Protein AF-A0A9E3ED09-F1 (afdb_monomer_lite)

Foldseek 3Di:
DPPDPPPDPDDQCCQVPDDDDDPVVVLVPAFQFKKKFWQADDPQSVVCCVVVVHSTSFMWTWHAPVVVRFIWTFGQDPVPGTDIDTPCQQQQADPVSDGGGHGDMDIGDDPPDPRDCVPVVSVVVVCVRPPD

Radius of gyration: 15.55 Å; chains: 1; bounding box: 45×34×34 Å

Structure (mmCIF, N/CA/C/O backbone):
data_AF-A0A9E3ED09-F1
#
_e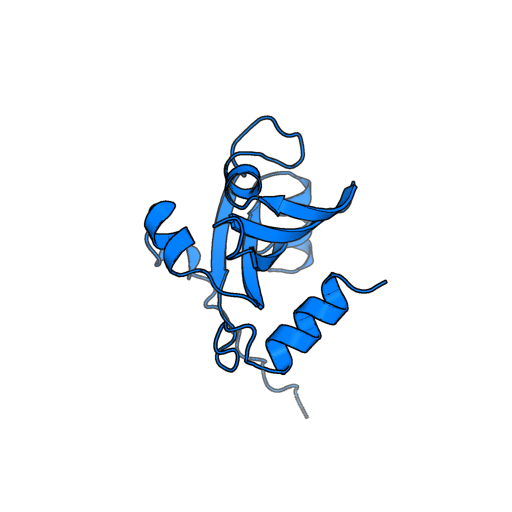ntry.id   AF-A0A9E3ED09-F1
#
loop_
_atom_site.group_PDB
_atom_site.id
_atom_site.type_symbol
_atom_site.label_atom_id
_atom_site.label_alt_id
_atom_site.label_comp_id
_atom_site.label_asym_id
_atom_site.label_entity_id
_atom_site.label_seq_id
_atom_site.pdbx_PDB_ins_code
_atom_site.Cartn_x
_atom_site.Cartn_y
_atom_site.Cartn_z
_atom_site.occupancy
_atom_site.B_iso_or_equiv
_atom_site.auth_seq_id
_atom_site.auth_comp_id
_atom_site.auth_asym_id
_atom_site.auth_atom_id
_atom_site.pdbx_PDB_model_num
ATOM 1 N N . MET A 1 1 ? 30.040 -18.701 10.553 1.00 37.69 1 MET A N 1
ATOM 2 C CA . MET A 1 1 ? 28.607 -19.038 10.443 1.00 37.69 1 MET A CA 1
ATOM 3 C C . MET A 1 1 ? 28.090 -18.237 9.260 1.00 37.69 1 MET A C 1
ATOM 5 O O . MET A 1 1 ? 28.135 -17.017 9.334 1.00 37.69 1 MET A O 1
ATOM 9 N N . ALA A 1 2 ? 27.802 -18.878 8.124 1.00 34.75 2 ALA A N 1
ATOM 10 C CA . ALA A 1 2 ? 27.207 -18.165 6.992 1.00 34.75 2 ALA A CA 1
ATOM 11 C C . ALA A 1 2 ? 25.803 -17.698 7.412 1.00 34.75 2 ALA A C 1
ATOM 13 O O . ALA A 1 2 ? 25.152 -18.445 8.147 1.00 34.75 2 ALA A O 1
ATOM 14 N N . PRO A 1 3 ? 25.351 -16.495 7.020 1.00 48.22 3 PRO A N 1
ATOM 15 C CA . PRO A 1 3 ? 23.974 -16.102 7.277 1.00 48.22 3 PRO A CA 1
ATOM 16 C C . PRO A 1 3 ? 23.064 -17.152 6.637 1.00 48.22 3 PRO A C 1
ATOM 18 O O . PRO A 1 3 ? 23.243 -17.488 5.464 1.00 48.22 3 PRO A O 1
ATOM 21 N N . GLU A 1 4 ? 22.133 -17.706 7.419 1.00 49.34 4 GLU A N 1
ATOM 22 C CA . GLU A 1 4 ? 21.009 -18.454 6.861 1.00 49.34 4 GLU A CA 1
ATOM 23 C C . GLU A 1 4 ? 20.428 -17.603 5.735 1.00 49.34 4 GLU A C 1
ATOM 25 O O . GLU A 1 4 ? 20.165 -16.412 5.926 1.00 49.34 4 GLU A O 1
ATOM 30 N N . SER A 1 5 ? 20.306 -18.175 4.535 1.00 47.78 5 SER A N 1
ATOM 31 C CA . SER A 1 5 ? 19.657 -17.475 3.438 1.00 47.78 5 SER A CA 1
ATOM 32 C C . SER A 1 5 ? 18.251 -17.138 3.915 1.00 47.78 5 SER A C 1
ATOM 34 O O . SER A 1 5 ? 17.431 -18.046 4.069 1.00 47.78 5 SER A O 1
ATOM 36 N N . ILE A 1 6 ? 17.985 -15.863 4.197 1.00 55.44 6 ILE A N 1
ATOM 37 C CA . ILE A 1 6 ? 16.633 -15.392 4.476 1.00 55.44 6 ILE A CA 1
ATOM 38 C C . ILE A 1 6 ? 15.828 -15.782 3.243 1.00 55.44 6 ILE A C 1
ATOM 40 O O . ILE A 1 6 ? 16.032 -15.228 2.161 1.00 55.44 6 ILE A O 1
ATOM 44 N N . ALA A 1 7 ? 14.992 -16.810 3.378 1.00 59.06 7 ALA A N 1
ATOM 45 C CA . ALA A 1 7 ? 14.117 -17.226 2.303 1.00 59.06 7 ALA A CA 1
ATOM 46 C C . ALA A 1 7 ? 13.299 -15.996 1.903 1.00 59.06 7 ALA A C 1
ATOM 48 O O . ALA A 1 7 ? 12.691 -15.347 2.755 1.00 59.06 7 ALA A O 1
ATOM 49 N N . MET A 1 8 ? 13.332 -15.639 0.619 1.00 64.88 8 MET A N 1
ATOM 50 C CA . MET A 1 8 ? 12.533 -14.531 0.111 1.00 64.88 8 MET A CA 1
ATOM 51 C C . MET A 1 8 ? 11.068 -14.791 0.466 1.00 64.88 8 MET A C 1
ATOM 53 O O . MET A 1 8 ? 10.473 -15.748 -0.026 1.00 64.88 8 MET A O 1
ATOM 57 N N . GLY A 1 9 ? 10.488 -13.944 1.325 1.00 77.38 9 GLY A N 1
ATOM 58 C CA . GLY A 1 9 ? 9.108 -14.109 1.797 1.00 77.38 9 GLY A CA 1
ATOM 59 C C . GLY A 1 9 ? 8.061 -14.003 0.682 1.00 77.38 9 GLY A C 1
ATOM 60 O O . GLY A 1 9 ? 6.917 -14.408 0.870 1.00 77.38 9 GLY A O 1
ATOM 61 N N . ILE A 1 10 ? 8.456 -13.483 -0.485 1.00 84.44 10 ILE A N 1
ATOM 62 C CA . ILE A 1 10 ? 7.635 -13.385 -1.690 1.00 84.44 10 ILE A CA 1
ATOM 63 C C . ILE A 1 10 ? 8.402 -14.026 -2.857 1.00 84.44 10 ILE A C 1
ATOM 65 O O . ILE A 1 10 ? 9.537 -13.614 -3.119 1.00 84.44 10 ILE A O 1
ATOM 69 N N . PRO A 1 11 ? 7.807 -14.992 -3.586 1.00 83.75 11 PRO A N 1
ATOM 70 C CA . PRO A 1 11 ? 8.423 -15.574 -4.775 1.00 83.75 11 PRO A CA 1
ATOM 71 C C . PRO A 1 11 ? 8.763 -14.507 -5.821 1.00 83.75 11 PRO A C 1
ATOM 73 O O . PRO A 1 11 ? 7.949 -13.629 -6.111 1.00 83.75 11 PRO A O 1
ATOM 76 N N . SER A 1 12 ? 9.938 -14.603 -6.443 1.00 77.44 12 SER A N 1
ATOM 77 C CA . SER A 1 12 ? 10.407 -13.624 -7.437 1.00 77.44 12 SER A CA 1
ATOM 78 C C . SER A 1 12 ? 9.515 -13.533 -8.682 1.00 77.44 12 SER A C 1
ATOM 80 O O . SER A 1 12 ? 9.435 -12.476 -9.301 1.00 77.44 12 SER A O 1
ATOM 82 N N . ASN A 1 13 ? 8.802 -14.609 -9.021 1.00 85.31 13 ASN A N 1
ATOM 83 C CA . ASN A 1 13 ? 7.894 -14.690 -10.166 1.00 85.31 13 ASN A CA 1
ATOM 84 C C . ASN A 1 13 ? 6.419 -14.418 -9.814 1.00 85.31 13 ASN A C 1
ATOM 86 O O . ASN A 1 13 ? 5.549 -14.605 -10.664 1.00 85.31 13 ASN A O 1
ATOM 90 N N . VAL A 1 14 ? 6.102 -13.982 -8.586 1.00 90.56 14 VAL A N 1
ATOM 91 C CA . VAL A 1 14 ? 4.709 -13.797 -8.125 1.00 90.56 14 VAL A CA 1
ATOM 92 C C . VAL A 1 14 ? 3.887 -12.910 -9.072 1.00 90.56 14 VAL A C 1
ATOM 94 O O . VAL A 1 14 ? 2.723 -13.191 -9.347 1.00 90.56 14 VAL A O 1
ATOM 97 N N . LEU A 1 15 ? 4.520 -11.877 -9.635 1.00 87.12 15 LEU A N 1
ATOM 98 C CA . LEU A 1 15 ? 3.901 -10.916 -10.549 1.00 87.12 15 LEU A CA 1
ATOM 99 C C . LEU A 1 15 ? 3.621 -11.481 -11.950 1.00 87.12 15 LEU A C 1
ATOM 101 O O . LEU A 1 15 ? 2.972 -10.809 -12.754 1.00 87.12 15 LEU A O 1
ATOM 105 N N . GLU A 1 16 ? 4.164 -12.649 -12.280 1.00 87.69 16 GLU A N 1
ATOM 106 C CA . GLU A 1 16 ? 3.943 -13.350 -13.550 1.00 87.69 16 GLU A CA 1
ATOM 107 C C . GLU A 1 16 ? 2.853 -14.414 -13.414 1.00 87.69 16 GLU A C 1
ATOM 109 O O . GLU A 1 16 ? 2.071 -14.609 -14.339 1.00 87.69 16 GLU A O 1
ATOM 114 N N . ILE A 1 17 ? 2.787 -15.073 -12.254 1.00 90.12 17 ILE A N 1
ATOM 115 C CA . ILE A 1 17 ? 1.893 -16.213 -12.019 1.00 90.12 17 ILE A CA 1
ATOM 116 C C . ILE A 1 17 ? 0.538 -15.818 -11.424 1.00 90.12 17 ILE A C 1
ATOM 118 O O . ILE A 1 17 ? -0.435 -16.552 -11.593 1.00 90.12 17 ILE A O 1
ATOM 122 N N . MET A 1 18 ? 0.449 -14.690 -10.709 1.00 90.94 18 MET A N 1
ATOM 123 C CA . MET A 1 18 ? -0.814 -14.247 -10.120 1.00 90.94 18 MET A CA 1
ATOM 124 C C . MET A 1 18 ? -1.647 -13.456 -11.136 1.00 90.94 18 MET A C 1
ATOM 126 O O . MET A 1 18 ? -1.170 -12.441 -11.654 1.00 90.94 18 MET A O 1
ATOM 130 N N . PRO A 1 19 ? -2.905 -13.856 -11.397 1.00 90.62 19 PRO A N 1
ATOM 131 C CA . PRO A 1 19 ? -3.785 -13.080 -12.255 1.00 90.62 19 PRO A CA 1
ATOM 132 C C . PRO A 1 19 ? -4.185 -11.758 -11.574 1.00 90.62 19 PRO A C 1
ATOM 134 O O . PRO A 1 19 ? -4.351 -11.713 -10.349 1.00 90.62 19 PRO A O 1
ATOM 137 N N . PRO A 1 20 ? -4.383 -10.677 -12.348 1.00 91.12 20 PRO A N 1
ATOM 138 C CA . PRO A 1 20 ? -4.903 -9.428 -11.810 1.00 91.12 20 PRO A CA 1
ATOM 139 C C . PRO A 1 20 ? -6.309 -9.639 -11.234 1.00 91.12 20 PRO A C 1
ATOM 141 O O . PRO A 1 20 ? -7.125 -10.367 -11.796 1.00 91.12 20 PRO A O 1
ATOM 144 N N . SER A 1 21 ? -6.591 -8.985 -10.107 1.00 92.88 21 SER A N 1
ATOM 145 C CA . SER A 1 21 ? -7.903 -9.018 -9.450 1.00 92.88 21 SER A CA 1
ATOM 146 C C . SER A 1 21 ? -8.652 -7.697 -9.667 1.00 92.88 21 SER A C 1
ATOM 148 O O . SER A 1 21 ? -8.017 -6.640 -9.620 1.00 92.88 21 SER A O 1
ATOM 150 N N . PRO A 1 22 ? -9.984 -7.714 -9.869 1.00 92.44 22 PRO A N 1
ATOM 151 C CA . PRO A 1 22 ? -10.783 -6.494 -9.936 1.00 92.44 22 PRO A CA 1
ATOM 152 C C . PRO A 1 22 ? -10.683 -5.671 -8.649 1.00 92.44 22 PRO A C 1
ATOM 154 O O . PRO A 1 22 ? -10.633 -6.230 -7.552 1.00 92.44 22 PRO A O 1
ATOM 157 N N . TYR A 1 23 ? -10.740 -4.345 -8.782 1.00 91.62 23 TYR A N 1
ATOM 158 C CA . TYR A 1 23 ? -10.650 -3.410 -7.656 1.00 91.62 23 TYR A CA 1
ATOM 159 C C . TYR A 1 23 ? -11.610 -3.747 -6.506 1.00 91.62 23 TYR A C 1
ATOM 161 O O . TYR A 1 23 ? -11.187 -3.784 -5.354 1.00 91.62 23 TYR A O 1
ATOM 169 N N . SER A 1 24 ? -12.877 -4.043 -6.811 1.00 92.69 24 SER A N 1
ATOM 170 C CA . SER A 1 24 ? -13.892 -4.369 -5.800 1.00 92.69 24 SER A CA 1
ATOM 171 C C . SER A 1 24 ? -13.494 -5.575 -4.946 1.00 92.69 24 SER A C 1
ATOM 173 O O . SER A 1 24 ? -13.525 -5.499 -3.720 1.00 92.69 24 SER A O 1
ATOM 175 N N . GLN A 1 25 ? -13.018 -6.648 -5.582 1.00 94.06 25 GLN A N 1
ATOM 176 C CA . GLN A 1 25 ? -12.562 -7.854 -4.887 1.00 94.06 25 GLN A CA 1
ATOM 177 C C . GLN A 1 25 ? -11.310 -7.597 -4.047 1.00 94.06 25 GLN A C 1
ATOM 179 O O . GLN A 1 25 ? -11.163 -8.158 -2.962 1.00 94.06 25 GLN A O 1
ATOM 184 N N . VAL A 1 26 ? -10.393 -6.757 -4.535 1.00 93.69 26 VAL A N 1
ATOM 185 C CA . VAL A 1 26 ? -9.215 -6.355 -3.759 1.00 93.69 26 VAL A CA 1
ATOM 186 C C . VAL A 1 26 ? -9.664 -5.575 -2.524 1.00 93.69 26 VAL A C 1
ATOM 188 O O . VAL A 1 26 ? -9.357 -5.987 -1.408 1.00 93.69 26 VAL A O 1
ATOM 191 N N . ARG A 1 27 ? -10.462 -4.515 -2.703 1.00 94.31 27 ARG A N 1
ATOM 192 C CA . ARG A 1 27 ? -10.960 -3.639 -1.630 1.00 94.31 27 ARG A CA 1
ATOM 193 C C . ARG A 1 27 ? -11.666 -4.405 -0.508 1.00 94.31 27 ARG A C 1
ATOM 195 O O . ARG A 1 27 ? -11.489 -4.061 0.658 1.00 94.31 27 ARG A O 1
ATOM 202 N N . GLU A 1 28 ? -12.443 -5.435 -0.832 1.00 93.94 28 GLU A N 1
ATOM 203 C CA . GLU A 1 28 ? -13.140 -6.274 0.158 1.00 93.94 28 GLU A CA 1
ATOM 204 C C . GLU A 1 28 ? -12.196 -7.166 0.980 1.00 93.94 28 GLU A C 1
ATOM 206 O O . GLU A 1 28 ? -12.467 -7.472 2.142 1.00 93.94 28 GLU A O 1
ATOM 211 N N . ARG A 1 29 ? -11.072 -7.587 0.394 1.00 93.88 29 ARG A N 1
ATOM 212 C CA . ARG A 1 29 ? -10.103 -8.491 1.036 1.00 93.88 29 ARG A CA 1
ATOM 213 C C . ARG A 1 29 ? -9.073 -7.762 1.892 1.00 93.88 29 ARG A C 1
ATOM 215 O O . ARG A 1 29 ? -8.484 -8.387 2.783 1.00 93.88 29 ARG A O 1
ATOM 222 N N . LEU A 1 30 ? -8.862 -6.479 1.609 1.00 95.56 30 LEU A N 1
ATOM 223 C CA . LEU A 1 30 ? -7.908 -5.631 2.307 1.00 95.56 30 LEU A CA 1
ATOM 224 C C . LEU A 1 30 ? -8.281 -5.435 3.771 1.00 95.56 30 LEU A C 1
ATOM 226 O O . LEU A 1 30 ? -9.446 -5.206 4.109 1.00 95.56 30 LEU A O 1
ATOM 230 N N . ARG A 1 31 ? -7.265 -5.511 4.623 1.00 94.62 31 ARG A N 1
ATOM 231 C CA . ARG A 1 31 ? 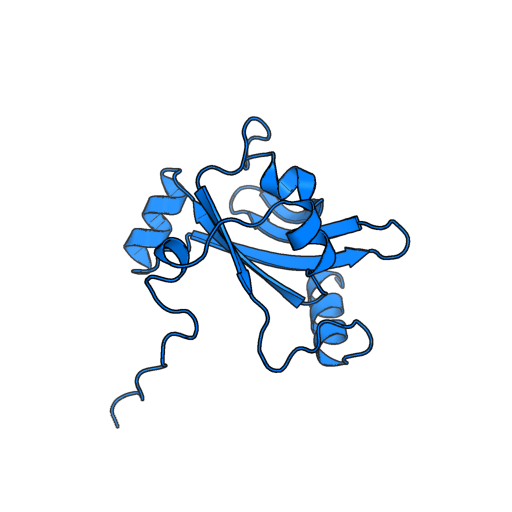-7.355 -5.367 6.072 1.00 94.62 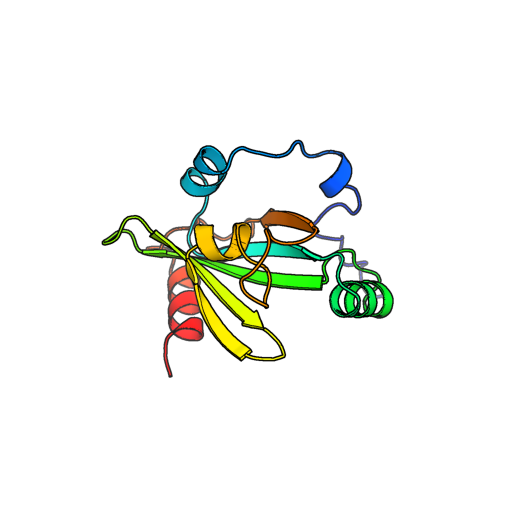31 ARG A CA 1
ATOM 232 C C . ARG A 1 31 ? -6.255 -4.457 6.603 1.00 94.62 31 ARG A C 1
ATOM 234 O O . ARG A 1 31 ? -5.260 -4.212 5.925 1.00 94.62 31 ARG A O 1
ATOM 241 N N . ASP A 1 32 ? -6.438 -4.008 7.837 1.00 94.12 32 ASP A N 1
ATOM 242 C CA . ASP A 1 32 ? -5.453 -3.194 8.543 1.00 94.12 32 ASP A CA 1
ATOM 243 C C . ASP A 1 32 ? -4.109 -3.913 8.664 1.00 94.12 32 ASP A C 1
ATOM 245 O O . ASP A 1 32 ? -4.038 -5.077 9.066 1.00 94.12 32 ASP A O 1
ATOM 249 N N . GLY A 1 33 ? -3.035 -3.202 8.333 1.00 93.94 33 GLY A N 1
ATOM 250 C CA . GLY A 1 33 ? -1.679 -3.738 8.352 1.00 93.94 33 GLY A CA 1
ATOM 251 C C . GLY A 1 33 ? -1.308 -4.572 7.123 1.00 93.94 33 GLY A C 1
ATOM 252 O O . GLY A 1 33 ? -0.187 -5.082 7.078 1.00 93.94 33 GLY A O 1
ATOM 253 N N . ASP A 1 34 ? -2.188 -4.706 6.120 1.00 96.19 34 ASP A N 1
ATOM 254 C CA . ASP A 1 34 ? -1.751 -5.196 4.808 1.00 96.19 34 ASP A CA 1
ATOM 255 C C . ASP A 1 34 ? -0.687 -4.260 4.233 1.00 96.19 34 ASP A C 1
ATOM 257 O O . ASP A 1 34 ? -0.702 -3.049 4.450 1.00 96.19 34 ASP A O 1
ATOM 261 N N . ILE A 1 35 ? 0.244 -4.826 3.479 1.00 95.75 35 ILE A N 1
ATOM 262 C CA . ILE A 1 35 ? 1.322 -4.092 2.831 1.00 95.75 35 ILE A CA 1
ATOM 263 C C . ILE A 1 35 ? 1.014 -4.035 1.343 1.00 95.75 35 ILE A C 1
ATOM 265 O O . ILE A 1 35 ? 0.734 -5.058 0.714 1.00 95.75 35 ILE A O 1
ATOM 269 N N . VAL A 1 36 ? 1.093 -2.838 0.773 1.00 96.50 36 VAL A N 1
ATOM 270 C CA . VAL A 1 36 ? 1.080 -2.648 -0.674 1.00 96.50 36 VAL A CA 1
ATOM 271 C C . VAL A 1 36 ? 2.514 -2.556 -1.174 1.00 96.50 36 VAL A C 1
ATOM 273 O O . VAL A 1 36 ? 3.298 -1.755 -0.678 1.00 96.50 36 VAL A O 1
ATOM 276 N N . LEU A 1 37 ? 2.863 -3.394 -2.144 1.00 95.50 37 LEU A N 1
ATOM 277 C CA . LEU A 1 37 ? 4.154 -3.413 -2.821 1.00 95.50 37 LEU A CA 1
ATOM 278 C C . LEU A 1 37 ? 3.949 -3.043 -4.279 1.00 95.50 37 LEU A C 1
ATOM 280 O O . LEU A 1 37 ? 3.067 -3.588 -4.947 1.00 95.50 37 LEU A O 1
ATOM 284 N N . CYS A 1 38 ? 4.784 -2.144 -4.786 1.00 94.19 38 CYS A N 1
ATOM 285 C CA . CYS A 1 38 ? 4.639 -1.657 -6.146 1.00 94.19 38 CYS A CA 1
ATOM 286 C C . CYS A 1 38 ? 5.905 -1.887 -6.965 1.00 94.19 38 CYS A C 1
ATOM 288 O O . CYS A 1 38 ? 7.018 -1.624 -6.512 1.00 94.19 38 CYS A O 1
ATOM 290 N N . GLN A 1 39 ? 5.710 -2.344 -8.197 1.00 93.44 39 GLN A N 1
ATOM 291 C CA . GLN A 1 39 ? 6.723 -2.382 -9.243 1.00 93.44 39 GLN A CA 1
ATOM 292 C C . GLN A 1 39 ? 6.433 -1.239 -10.216 1.00 93.44 39 GLN A C 1
ATOM 294 O O . GLN A 1 39 ? 5.713 -1.420 -11.205 1.00 93.44 39 GLN A O 1
ATOM 299 N N . GLY A 1 40 ? 6.958 -0.054 -9.910 1.00 91.00 40 GLY A N 1
ATOM 300 C CA . GLY A 1 40 ? 6.807 1.128 -10.754 1.00 91.00 40 GLY A CA 1
ATOM 301 C C . GLY A 1 40 ? 7.659 1.058 -12.024 1.00 91.00 40 GLY A C 1
ATOM 302 O O . GLY A 1 40 ? 8.665 0.347 -12.094 1.00 91.00 40 GLY A O 1
ATOM 303 N N . ARG A 1 41 ? 7.250 1.794 -13.059 1.00 89.88 41 ARG A N 1
ATOM 304 C CA . ARG A 1 41 ? 7.926 1.837 -14.371 1.00 89.88 41 ARG A CA 1
ATOM 305 C C . ARG A 1 41 ? 8.651 3.148 -14.658 1.00 89.88 41 ARG A C 1
ATOM 307 O O . ARG A 1 41 ? 9.352 3.233 -15.671 1.00 89.88 41 ARG A O 1
ATOM 314 N N . ASP A 1 42 ? 8.481 4.152 -13.808 1.00 88.00 42 ASP A N 1
ATOM 315 C CA . ASP A 1 42 ? 9.157 5.438 -13.925 1.00 88.00 42 ASP A CA 1
ATOM 316 C C . ASP A 1 42 ? 10.679 5.311 -13.675 1.00 88.00 42 ASP A C 1
ATOM 318 O O . ASP A 1 42 ? 11.144 4.312 -13.112 1.00 88.00 42 ASP A O 1
ATOM 322 N N . PRO A 1 43 ? 11.492 6.293 -14.112 1.00 89.75 43 PRO A N 1
ATOM 323 C CA . PRO A 1 43 ? 12.948 6.212 -13.997 1.00 89.75 43 PRO A CA 1
ATOM 324 C C . PRO A 1 43 ? 13.455 6.037 -12.561 1.00 89.75 43 PRO A C 1
ATOM 326 O O . PRO A 1 43 ? 14.438 5.328 -12.353 1.00 89.75 43 PRO A O 1
ATOM 329 N N . PHE A 1 44 ? 12.789 6.652 -11.579 1.00 89.75 44 PHE A N 1
ATOM 330 C CA . PHE A 1 44 ? 13.196 6.553 -10.180 1.00 89.75 44 PHE A CA 1
ATOM 331 C C . PHE A 1 44 ? 12.876 5.164 -9.620 1.00 89.75 44 PHE A C 1
ATOM 333 O O . PHE A 1 44 ? 13.741 4.533 -9.016 1.00 89.75 44 PHE A O 1
ATOM 340 N N . SER A 1 45 ? 11.699 4.619 -9.946 1.00 91.12 45 SER A N 1
ATOM 341 C CA . SER A 1 45 ? 11.354 3.231 -9.631 1.00 91.12 45 SER A CA 1
ATOM 342 C C . SER A 1 45 ? 12.368 2.231 -10.189 1.00 91.12 45 SER A C 1
ATOM 344 O O . SER A 1 45 ? 12.794 1.322 -9.478 1.00 91.12 45 SER A O 1
ATOM 346 N N . LYS A 1 46 ? 12.804 2.409 -11.442 1.00 92.75 46 LYS A N 1
ATOM 347 C CA . LYS A 1 46 ? 13.823 1.540 -12.054 1.00 92.75 46 LYS A CA 1
ATOM 348 C C . LYS A 1 46 ? 15.181 1.641 -11.361 1.00 92.75 46 LYS A C 1
ATOM 350 O O . LYS A 1 46 ? 15.867 0.628 -11.244 1.00 92.75 46 LYS A O 1
ATOM 355 N N . LEU A 1 47 ? 15.563 2.834 -10.899 1.00 94.31 47 LEU A N 1
ATOM 356 C CA . LEU A 1 47 ? 16.798 3.031 -10.139 1.00 94.31 47 LEU A CA 1
ATOM 357 C C . LEU A 1 47 ? 16.764 2.249 -8.820 1.00 94.31 47 LEU A C 1
ATOM 359 O O . LEU A 1 47 ? 17.712 1.517 -8.547 1.00 94.31 47 LEU A O 1
ATOM 363 N N . ILE A 1 48 ? 15.667 2.348 -8.058 1.00 92.75 48 ILE A N 1
ATOM 364 C CA . ILE A 1 48 ? 15.483 1.596 -6.803 1.00 92.75 48 ILE A CA 1
ATOM 365 C C . ILE A 1 48 ? 15.549 0.091 -7.069 1.00 92.75 48 ILE A C 1
ATOM 367 O O . ILE A 1 48 ? 16.255 -0.635 -6.370 1.00 92.75 48 ILE A O 1
ATOM 371 N N . GLN A 1 49 ? 14.845 -0.385 -8.097 1.00 93.88 49 GLN A N 1
ATOM 372 C CA . GLN A 1 49 ? 14.820 -1.808 -8.445 1.00 93.88 49 GLN A CA 1
ATOM 373 C C . GLN A 1 49 ? 16.218 -2.336 -8.779 1.00 93.88 49 GLN A C 1
ATOM 375 O O . GLN A 1 49 ? 16.636 -3.380 -8.280 1.00 93.88 49 GLN A O 1
ATOM 380 N N . TRP A 1 50 ? 16.974 -1.584 -9.583 1.00 94.62 50 TRP A N 1
ATOM 381 C CA . TRP A 1 50 ? 18.347 -1.932 -9.933 1.00 94.62 50 TRP A CA 1
ATOM 382 C C . TRP A 1 50 ? 19.277 -1.917 -8.713 1.00 94.62 50 TRP A C 1
ATOM 384 O O . TRP A 1 50 ? 20.018 -2.876 -8.510 1.00 94.62 50 TRP A O 1
ATOM 394 N N . SER A 1 51 ? 19.217 -0.876 -7.875 1.00 95.19 51 SER A N 1
ATOM 395 C CA . SER A 1 51 ? 20.114 -0.745 -6.719 1.00 95.19 51 SER A CA 1
ATOM 396 C C . SER A 1 51 ? 19.840 -1.775 -5.625 1.00 95.19 51 SER A C 1
ATOM 398 O O . SER A 1 51 ? 20.745 -2.131 -4.878 1.00 95.19 51 SER A O 1
ATOM 400 N N . THR A 1 52 ? 18.592 -2.233 -5.505 1.00 90.62 52 THR A N 1
ATOM 401 C CA . THR A 1 52 ? 18.175 -3.208 -4.486 1.00 90.62 52 THR A CA 1
ATOM 402 C C . THR A 1 52 ? 18.172 -4.651 -4.990 1.00 90.62 52 THR A C 1
ATOM 404 O O . THR A 1 52 ? 18.016 -5.567 -4.186 1.00 90.62 52 THR A O 1
ATOM 407 N N . GLY A 1 53 ? 18.316 -4.879 -6.302 1.00 90.50 53 GLY A N 1
ATOM 408 C CA . GLY A 1 53 ? 18.141 -6.205 -6.902 1.00 90.50 53 GLY A CA 1
ATOM 409 C C . GLY A 1 53 ? 16.727 -6.773 -6.710 1.00 90.50 53 GLY A C 1
ATOM 410 O O . GLY A 1 53 ? 16.549 -7.989 -6.699 1.00 90.50 53 GLY A O 1
ATOM 411 N N . SER A 1 54 ? 15.728 -5.907 -6.523 1.00 89.12 54 SER A N 1
ATOM 412 C CA . SER A 1 54 ? 14.345 -6.257 -6.185 1.00 89.12 54 SER A CA 1
ATOM 413 C C . SER A 1 54 ? 13.376 -5.670 -7.215 1.00 89.12 54 SER A C 1
ATOM 415 O O . SER A 1 54 ? 13.614 -4.573 -7.712 1.00 89.12 54 SER A O 1
ATOM 417 N N . PRO A 1 55 ? 12.251 -6.335 -7.544 1.00 91.38 55 PRO A N 1
ATOM 418 C CA . PRO A 1 55 ? 11.226 -5.741 -8.404 1.00 91.38 55 PRO A CA 1
ATOM 419 C C . PRO A 1 55 ? 10.426 -4.630 -7.703 1.00 91.38 55 PRO A C 1
ATOM 421 O O . PRO A 1 55 ? 9.705 -3.890 -8.369 1.00 91.38 55 PRO A O 1
ATOM 424 N N . TRP A 1 56 ? 10.521 -4.517 -6.378 1.00 93.56 56 TRP A N 1
ATOM 425 C CA . TRP A 1 56 ? 9.738 -3.573 -5.586 1.00 93.56 56 TRP A CA 1
ATOM 426 C C . TRP A 1 56 ? 10.445 -2.222 -5.513 1.00 93.56 56 TRP A C 1
ATOM 428 O O . TRP A 1 56 ? 11.564 -2.135 -5.014 1.00 93.56 56 TRP A O 1
ATOM 438 N N . SER A 1 57 ? 9.786 -1.171 -5.996 1.00 93.25 57 SER A N 1
ATOM 439 C CA . SER A 1 57 ? 10.283 0.206 -5.917 1.00 93.25 57 SER A CA 1
ATOM 440 C C . SER A 1 57 ? 9.571 1.061 -4.881 1.00 93.25 57 SER A C 1
ATOM 442 O O . SER A 1 57 ? 10.074 2.125 -4.545 1.00 93.25 57 SER A O 1
ATOM 444 N N . HIS A 1 58 ? 8.409 0.627 -4.395 1.00 95.12 58 HIS A N 1
ATOM 445 C CA . HIS A 1 58 ? 7.630 1.386 -3.426 1.00 95.12 58 HIS A CA 1
ATOM 446 C C . HIS A 1 58 ? 6.849 0.470 -2.495 1.00 95.12 58 HIS A C 1
ATOM 448 O O . HIS A 1 58 ? 6.462 -0.641 -2.881 1.00 95.12 58 HIS A O 1
ATOM 454 N N . VAL A 1 59 ? 6.596 0.959 -1.284 1.00 95.94 59 VAL A N 1
ATOM 455 C CA . VAL A 1 59 ? 5.832 0.254 -0.260 1.00 95.94 59 VAL A CA 1
ATOM 456 C C . VAL A 1 59 ? 4.924 1.216 0.502 1.00 95.94 59 VAL A C 1
ATOM 458 O O . VAL A 1 59 ? 5.282 2.362 0.763 1.00 95.94 59 VAL A O 1
ATOM 461 N N . GLY A 1 60 ? 3.754 0.726 0.888 1.00 96.25 60 GLY A N 1
ATOM 462 C CA . GLY A 1 60 ? 2.838 1.411 1.790 1.00 96.25 60 GLY A CA 1
ATOM 463 C C . GLY A 1 60 ? 2.114 0.417 2.687 1.00 96.25 60 GLY A C 1
ATOM 464 O O . GLY A 1 60 ? 2.208 -0.798 2.502 1.00 96.25 60 GLY A O 1
ATOM 465 N N . MET A 1 61 ? 1.368 0.940 3.650 1.00 96.69 61 MET A N 1
ATOM 466 C CA . MET A 1 61 ? 0.562 0.156 4.576 1.00 96.69 61 MET A CA 1
ATOM 467 C C . MET A 1 61 ? -0.911 0.511 4.432 1.00 96.69 61 MET A C 1
ATOM 469 O O . MET A 1 61 ? -1.274 1.672 4.275 1.00 96.69 61 MET A O 1
ATOM 473 N N . VAL A 1 62 ? -1.761 -0.500 4.485 1.00 96.69 62 VAL A N 1
ATOM 474 C CA . VAL A 1 62 ? -3.204 -0.389 4.337 1.00 96.69 62 VAL A CA 1
ATOM 475 C C . VAL A 1 62 ? -3.844 -0.215 5.707 1.00 96.69 62 VAL A C 1
ATOM 477 O O . VAL A 1 62 ? -3.542 -0.960 6.640 1.00 96.69 62 VAL A O 1
ATOM 480 N N . PHE A 1 63 ? -4.788 0.714 5.794 1.00 94.56 63 PHE A N 1
ATOM 481 C CA . PHE A 1 63 ? -5.724 0.812 6.909 1.00 94.56 63 PHE A CA 1
ATOM 482 C C . PHE A 1 63 ? -7.142 1.025 6.381 1.00 94.56 63 PHE A C 1
ATOM 484 O O . PHE A 1 63 ? -7.353 1.649 5.340 1.00 94.56 63 PHE A O 1
ATOM 491 N N . ARG A 1 64 ? -8.131 0.499 7.091 1.00 93.00 64 ARG A N 1
ATOM 492 C CA . ARG A 1 64 ? -9.551 0.696 6.843 1.00 93.00 64 ARG A CA 1
ATOM 493 C C . ARG A 1 64 ? -10.089 1.745 7.799 1.00 93.00 64 ARG A C 1
ATOM 495 O O . ARG A 1 64 ? -9.832 1.730 8.999 1.00 93.00 64 ARG A O 1
ATOM 502 N N . VAL A 1 65 ? -10.880 2.651 7.249 1.00 91.25 65 VAL A N 1
ATOM 503 C CA . VAL A 1 65 ? -11.660 3.627 7.999 1.00 91.25 65 VAL A CA 1
ATOM 504 C C . VAL A 1 65 ? -13.115 3.200 7.888 1.00 91.25 65 VAL A C 1
ATOM 506 O O . VAL A 1 65 ? -13.850 3.669 7.017 1.00 91.25 65 VAL A O 1
ATOM 509 N N . ASP A 1 66 ? -13.518 2.261 8.745 1.00 87.69 66 ASP A N 1
ATOM 510 C CA . ASP A 1 66 ? -14.834 1.614 8.658 1.00 87.69 66 ASP A CA 1
ATOM 511 C C . ASP A 1 66 ? -15.996 2.612 8.792 1.00 87.69 66 ASP A C 1
ATOM 513 O O . ASP A 1 66 ? -17.024 2.449 8.142 1.00 87.69 66 ASP A O 1
ATOM 517 N N . SER A 1 67 ? -15.821 3.700 9.553 1.00 89.06 67 SER A N 1
ATOM 518 C CA . SER A 1 67 ? -16.828 4.765 9.691 1.00 89.06 67 SER A CA 1
ATOM 519 C C . SER A 1 67 ? -17.120 5.524 8.392 1.00 89.06 67 SER A C 1
ATOM 521 O O . SER A 1 67 ? -18.167 6.159 8.287 1.00 89.06 67 SER A O 1
ATOM 523 N N . LEU A 1 68 ? -16.209 5.467 7.417 1.00 89.44 68 LEU A N 1
ATOM 524 C CA . LEU A 1 68 ? -16.336 6.113 6.109 1.00 89.44 68 LEU A CA 1
ATOM 525 C C . LEU A 1 68 ? -16.440 5.098 4.963 1.00 89.44 68 LEU A C 1
ATOM 527 O O . LEU A 1 68 ? -16.498 5.507 3.807 1.00 89.44 68 LEU A O 1
ATOM 531 N N . ASP A 1 69 ? -16.416 3.795 5.269 1.00 90.69 69 ASP A N 1
ATOM 532 C CA . ASP A 1 69 ? -16.217 2.717 4.295 1.00 90.69 69 ASP A CA 1
ATOM 533 C C . ASP A 1 69 ? -15.056 3.030 3.326 1.00 90.69 69 ASP A C 1
ATOM 535 O O . ASP A 1 69 ? -15.154 2.898 2.107 1.00 90.69 69 ASP A O 1
ATOM 539 N N . GLN A 1 70 ? -13.928 3.510 3.852 1.00 92.88 70 GLN A N 1
ATOM 540 C CA . GLN A 1 70 ? -12.753 3.834 3.040 1.00 92.88 70 GLN A CA 1
ATOM 541 C C . GLN A 1 70 ? -11.581 2.919 3.360 1.00 92.88 70 GLN A C 1
ATOM 543 O O . GLN A 1 70 ? -11.364 2.520 4.500 1.00 92.88 70 GLN A O 1
ATOM 548 N N . VAL A 1 71 ? -10.796 2.612 2.331 1.00 96.31 71 VAL A N 1
ATOM 549 C CA . VAL A 1 71 ? -9.473 2.009 2.486 1.00 96.31 71 VAL A CA 1
ATOM 550 C C . VAL A 1 71 ? -8.456 3.088 2.165 1.00 96.31 71 VAL A C 1
ATOM 552 O O . VAL A 1 71 ? -8.543 3.718 1.109 1.00 96.31 71 VAL A O 1
ATOM 555 N N . ILE A 1 72 ? -7.511 3.293 3.071 1.00 96.38 72 ILE A N 1
ATOM 556 C CA . ILE A 1 72 ? -6.430 4.258 2.927 1.00 96.38 72 ILE A CA 1
ATOM 557 C C . ILE A 1 72 ? -5.085 3.544 2.850 1.00 96.38 72 ILE A C 1
ATOM 559 O O . ILE A 1 72 ? -4.885 2.484 3.446 1.00 96.38 72 ILE A O 1
ATOM 563 N N . ILE A 1 73 ? -4.161 4.154 2.119 1.00 96.94 73 ILE A N 1
ATOM 564 C CA . ILE A 1 73 ? -2.756 3.778 2.069 1.00 96.94 73 ILE A CA 1
ATOM 565 C C . ILE A 1 73 ? -1.962 4.844 2.809 1.00 96.94 73 ILE A C 1
ATOM 567 O O . ILE A 1 73 ? -2.002 6.020 2.444 1.00 96.94 73 ILE A O 1
ATOM 571 N N . VAL A 1 74 ? -1.245 4.423 3.844 1.00 96.50 74 VAL A N 1
ATOM 572 C CA . VAL A 1 74 ? -0.215 5.218 4.504 1.00 96.50 74 VAL A CA 1
ATOM 573 C C . VAL A 1 74 ? 1.111 4.903 3.837 1.00 96.50 74 VAL A C 1
ATOM 575 O O . VAL A 1 74 ? 1.560 3.757 3.821 1.00 96.50 74 VAL A O 1
ATOM 578 N N . GLU A 1 75 ? 1.737 5.917 3.267 1.00 95.50 75 GLU A N 1
ATOM 579 C CA . GLU A 1 75 ? 2.967 5.777 2.495 1.00 95.50 75 GLU A CA 1
ATOM 580 C C . GLU A 1 75 ? 3.899 6.963 2.733 1.00 95.50 75 GLU A C 1
ATOM 582 O O . GLU A 1 75 ? 3.474 8.029 3.180 1.00 95.50 75 GLU A O 1
ATOM 587 N N . SER A 1 76 ? 5.172 6.779 2.391 1.00 93.62 76 SER A N 1
ATOM 588 C CA . SER A 1 76 ? 6.152 7.857 2.312 1.00 93.62 76 SER A CA 1
ATOM 589 C C . SER A 1 76 ? 6.620 7.985 0.875 1.00 93.62 76 SER A C 1
ATOM 591 O O . SER A 1 76 ? 7.240 7.066 0.358 1.00 93.62 76 SER A O 1
ATOM 593 N N . VAL A 1 77 ? 6.348 9.120 0.240 1.00 89.81 77 VAL A N 1
ATOM 594 C CA . VAL A 1 77 ? 6.784 9.401 -1.135 1.00 89.81 77 VAL A CA 1
ATOM 595 C C . VAL A 1 77 ? 7.939 10.394 -1.083 1.00 89.81 77 VAL A C 1
ATOM 597 O O . VAL A 1 77 ? 7.776 11.462 -0.502 1.00 89.81 77 VAL A O 1
ATOM 600 N N . GLU A 1 78 ? 9.076 10.111 -1.724 1.00 85.50 78 GLU A N 1
ATOM 601 C CA . GLU A 1 78 ? 10.333 10.875 -1.581 1.00 85.50 78 GLU A CA 1
ATOM 602 C C . GLU A 1 78 ? 10.180 12.394 -1.732 1.00 85.50 78 GLU A C 1
ATOM 604 O O . GLU A 1 78 ? 10.861 13.158 -1.055 1.00 85.50 78 GLU A O 1
ATOM 609 N N . LYS A 1 79 ? 9.291 12.847 -2.622 1.00 84.88 79 LYS A N 1
ATOM 610 C CA . LYS A 1 79 ? 9.085 14.278 -2.907 1.00 84.88 79 LYS A CA 1
ATOM 611 C C . LYS A 1 79 ? 8.013 14.952 -2.045 1.00 84.88 79 LYS A C 1
ATOM 613 O O . LYS A 1 79 ? 7.902 16.172 -2.093 1.00 84.88 79 LYS A O 1
ATOM 618 N N . ILE A 1 80 ? 7.197 14.182 -1.327 1.00 88.25 80 ILE A N 1
ATOM 619 C CA . ILE A 1 80 ? 6.003 14.672 -0.614 1.00 88.25 80 ILE A CA 1
ATOM 620 C C . ILE A 1 80 ? 6.136 14.447 0.898 1.00 88.25 80 ILE A C 1
ATOM 622 O O . ILE A 1 80 ? 5.698 15.281 1.684 1.00 88.25 80 ILE A O 1
ATOM 626 N N . GLY A 1 81 ? 6.768 13.346 1.305 1.00 91.81 81 GLY A N 1
ATOM 627 C CA . GLY A 1 81 ? 6.834 12.875 2.683 1.00 91.81 81 GLY A CA 1
ATOM 628 C C . GLY A 1 81 ? 5.746 11.847 3.000 1.00 91.81 81 GLY A C 1
ATOM 629 O O . GLY A 1 81 ? 5.212 11.185 2.106 1.00 91.81 81 GLY A O 1
ATOM 630 N N . VAL A 1 82 ? 5.442 11.710 4.293 1.00 93.00 82 VAL A N 1
ATOM 631 C CA . VAL A 1 82 ? 4.450 10.759 4.811 1.00 93.00 82 VAL A CA 1
ATOM 632 C C . VAL A 1 82 ? 3.037 11.295 4.595 1.00 93.00 82 VAL A C 1
ATOM 634 O O . VAL A 1 82 ? 2.737 12.431 4.965 1.00 93.0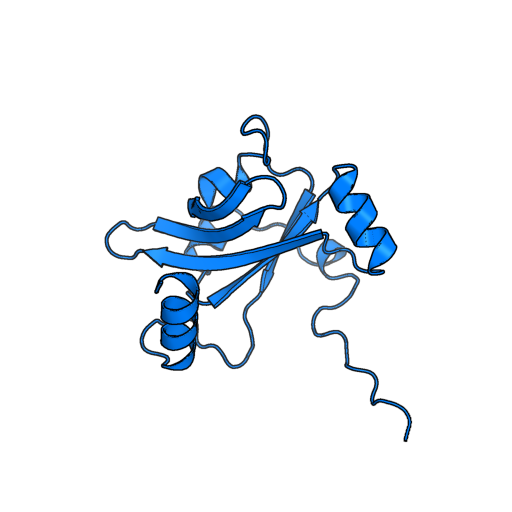0 82 VAL A O 1
ATOM 637 N N . ARG A 1 83 ? 2.156 10.475 4.018 1.00 93.62 83 ARG A N 1
ATOM 638 C CA . ARG A 1 83 ? 0.758 10.832 3.747 1.00 93.62 83 ARG A CA 1
ATOM 639 C C . ARG A 1 83 ? -0.176 9.634 3.888 1.00 93.62 83 ARG A C 1
ATOM 641 O O . ARG A 1 83 ? 0.255 8.490 3.781 1.00 93.62 83 ARG A O 1
ATOM 648 N N . ALA A 1 84 ? -1.462 9.927 4.064 1.00 94.69 84 ALA A N 1
ATOM 649 C CA . ALA A 1 84 ? -2.551 8.969 3.932 1.00 94.69 84 ALA A CA 1
ATOM 650 C C . ALA A 1 84 ? -3.397 9.346 2.709 1.00 94.69 84 ALA A C 1
ATOM 652 O O . ALA A 1 84 ? -3.850 10.486 2.606 1.00 94.69 84 ALA A O 1
ATOM 653 N N . VAL A 1 85 ? -3.593 8.410 1.783 1.00 94.44 85 VAL A N 1
ATOM 654 C CA . VAL A 1 85 ? -4.376 8.616 0.554 1.00 94.44 85 VAL A CA 1
ATOM 655 C C . VAL A 1 85 ? -5.436 7.535 0.403 1.00 94.44 85 VAL A C 1
ATOM 657 O O . VAL A 1 85 ? -5.235 6.407 0.849 1.00 94.44 85 VAL A O 1
ATOM 660 N N . ALA A 1 86 ? -6.565 7.854 -0.229 1.00 95.00 86 ALA A N 1
ATOM 661 C CA . ALA A 1 86 ? -7.571 6.848 -0.549 1.00 95.00 86 ALA A CA 1
ATOM 662 C C . ALA A 1 86 ? -6.993 5.804 -1.518 1.00 95.00 86 ALA A C 1
ATOM 664 O O . ALA A 1 86 ? -6.242 6.142 -2.432 1.00 95.00 86 ALA A O 1
ATOM 665 N N . LEU A 1 87 ? -7.375 4.535 -1.353 1.00 95.12 87 LEU A N 1
ATOM 666 C CA . LEU A 1 87 ? -6.936 3.444 -2.227 1.00 95.12 87 LEU A CA 1
ATOM 667 C C . LEU A 1 87 ? -7.264 3.719 -3.702 1.00 95.12 87 LEU A C 1
ATOM 669 O O . LEU A 1 87 ? -6.475 3.389 -4.579 1.00 95.12 87 LEU A O 1
ATOM 673 N N . GLU A 1 88 ? -8.425 4.311 -3.984 1.00 91.62 88 GLU A N 1
ATOM 674 C CA . GLU A 1 88 ? -8.805 4.670 -5.352 1.00 91.62 88 GLU A CA 1
ATOM 675 C C . GLU A 1 88 ? -7.837 5.690 -5.957 1.00 91.62 88 GLU A C 1
ATOM 677 O O . GLU A 1 88 ? -7.342 5.469 -7.061 1.00 91.62 88 GLU A O 1
ATOM 682 N N . ASP A 1 89 ? -7.502 6.755 -5.225 1.00 90.69 89 ASP A N 1
ATOM 683 C CA . ASP A 1 89 ? -6.523 7.745 -5.675 1.00 90.69 89 ASP A CA 1
ATOM 684 C C . ASP A 1 89 ? -5.133 7.123 -5.832 1.00 90.69 89 ASP A C 1
ATOM 686 O O . ASP A 1 89 ? -4.465 7.374 -6.828 1.00 90.69 89 ASP A O 1
ATOM 690 N N . PHE A 1 90 ? -4.720 6.252 -4.908 1.00 91.69 90 PHE A N 1
ATOM 691 C CA . PHE A 1 90 ? -3.441 5.542 -4.986 1.00 91.69 90 PHE A CA 1
ATOM 692 C C . PHE A 1 90 ? -3.309 4.680 -6.254 1.00 91.69 90 PHE A C 1
ATOM 694 O O . PHE A 1 90 ? -2.235 4.593 -6.845 1.00 91.69 90 PHE A O 1
ATOM 701 N N . LEU A 1 91 ? -4.393 4.026 -6.684 1.00 89.75 91 LEU A N 1
ATOM 702 C CA . LEU A 1 91 ? -4.389 3.160 -7.868 1.00 89.75 91 LEU A CA 1
ATOM 703 C C . LEU A 1 91 ? -4.588 3.943 -9.173 1.00 89.75 91 LEU A C 1
ATOM 705 O O . LEU A 1 91 ? -3.999 3.605 -10.203 1.00 89.75 91 LEU A O 1
ATOM 709 N N . SER A 1 92 ? -5.445 4.963 -9.145 1.00 84.06 92 SER A N 1
ATOM 710 C CA . SER A 1 92 ? -5.856 5.726 -10.330 1.00 84.06 92 SER A CA 1
ATOM 711 C C . SER A 1 92 ? -4.949 6.912 -10.645 1.00 84.06 92 SER A C 1
ATOM 713 O O . SER A 1 92 ? -5.079 7.490 -11.727 1.00 84.06 92 SER A O 1
ATOM 715 N N . ARG A 1 93 ? -4.015 7.252 -9.748 1.00 78.00 93 ARG A N 1
ATOM 716 C CA . ARG A 1 93 ? -3.121 8.400 -9.893 1.00 78.00 93 ARG A CA 1
ATOM 717 C C . ARG A 1 93 ? -1.667 8.038 -9.591 1.00 78.00 93 ARG A C 1
ATOM 719 O O . ARG A 1 93 ? -1.347 7.390 -8.602 1.00 78.00 93 ARG A O 1
ATOM 726 N N . ASP A 1 94 ? -0.773 8.518 -10.439 1.00 74.75 94 ASP A N 1
ATOM 727 C CA . ASP A 1 94 ? 0.660 8.551 -10.234 1.00 74.75 94 ASP A CA 1
ATOM 728 C C . ASP A 1 94 ? 0.994 9.658 -9.227 1.00 74.75 94 ASP A C 1
ATOM 730 O O . ASP A 1 94 ? 0.144 10.456 -8.821 1.00 74.75 94 ASP A O 1
ATOM 734 N N . SER A 1 95 ? 2.258 9.749 -8.819 1.00 62.31 95 SER A N 1
ATOM 735 C CA . SER A 1 95 ? 2.686 10.778 -7.866 1.00 62.31 95 SER A CA 1
ATOM 736 C C . SER A 1 95 ? 2.498 12.215 -8.384 1.00 62.31 95 SER A C 1
ATOM 738 O O . SER A 1 95 ? 2.586 13.148 -7.589 1.00 62.31 95 SER A O 1
ATOM 740 N N . ALA A 1 96 ? 2.245 12.405 -9.687 1.00 62.12 96 ALA A N 1
ATOM 741 C CA . ALA A 1 96 ? 1.916 13.691 -10.303 1.00 62.12 96 ALA A CA 1
ATOM 742 C C . ALA A 1 96 ? 0.396 13.951 -10.402 1.00 62.12 96 ALA A C 1
ATOM 744 O O . ALA A 1 96 ? -0.006 15.063 -10.740 1.00 62.12 96 ALA A O 1
ATOM 745 N N . GLY A 1 97 ? -0.448 12.965 -10.082 1.00 66.44 97 GLY A N 1
ATOM 746 C CA . GLY A 1 97 ? -1.904 13.085 -10.036 1.00 66.44 97 GLY A CA 1
ATOM 747 C C . GLY A 1 97 ? -2.631 12.844 -11.364 1.00 66.44 97 GLY A C 1
ATOM 748 O O . GLY A 1 97 ? -3.848 13.044 -11.408 1.00 66.44 97 GLY A O 1
ATOM 749 N N . ALA A 1 98 ? -1.921 12.458 -12.430 1.00 69.19 98 ALA A N 1
ATOM 750 C CA . ALA A 1 98 ? -2.408 12.588 -13.809 1.00 69.19 98 ALA A CA 1
ATOM 751 C C . ALA A 1 98 ? -2.789 11.264 -14.493 1.00 69.19 98 ALA A C 1
ATOM 753 O O . ALA A 1 98 ? -3.648 11.263 -15.374 1.00 69.19 98 ALA A O 1
ATOM 754 N N . HIS A 1 99 ? -2.179 10.142 -14.103 1.00 73.19 99 HIS A N 1
ATOM 755 C CA . HIS A 1 99 ? -2.369 8.844 -14.767 1.00 73.19 99 HIS A CA 1
ATOM 756 C C . HIS A 1 99 ? -2.469 7.704 -13.758 1.00 73.19 99 HIS A C 1
ATOM 758 O O . HIS A 1 99 ? -1.902 7.844 -12.689 1.00 73.19 99 HIS A O 1
ATOM 764 N N . PRO A 1 100 ? -3.078 6.552 -14.080 1.00 79.50 100 PRO A N 1
ATOM 765 C CA . PRO A 1 100 ? -3.027 5.369 -13.221 1.00 79.50 100 PRO A CA 1
ATOM 766 C C . PRO A 1 100 ? -1.600 4.972 -12.842 1.00 79.50 100 PRO A C 1
ATOM 768 O O . PRO A 1 100 ? -0.672 5.189 -13.629 1.00 79.50 100 PRO A O 1
ATOM 771 N N . TYR A 1 101 ? -1.433 4.347 -11.669 1.00 77.00 101 TYR A N 1
ATOM 772 C CA . TYR A 1 101 ? -0.117 3.924 -11.194 1.00 77.00 101 TYR A CA 1
ATOM 773 C C . TYR A 1 101 ? 0.618 3.121 -12.286 1.00 77.00 101 TYR A C 1
ATOM 775 O O . TYR A 1 101 ? 0.122 2.077 -12.731 1.00 77.00 101 TYR A O 1
ATOM 783 N N . PRO A 1 102 ? 1.798 3.576 -12.750 1.00 80.25 102 PRO A N 1
ATOM 784 C CA . PRO A 1 102 ? 2.456 2.966 -13.891 1.00 80.25 102 PRO A CA 1
ATOM 785 C C . PRO A 1 102 ? 3.201 1.708 -13.442 1.00 80.25 102 PRO A C 1
ATOM 787 O O . PRO A 1 102 ? 4.396 1.756 -13.158 1.00 80.25 102 PRO A O 1
ATOM 790 N N . GLY A 1 103 ? 2.523 0.559 -13.387 1.00 88.38 103 GLY A N 1
ATOM 791 C CA . GLY A 1 103 ? 3.176 -0.665 -12.932 1.00 88.38 103 GLY A CA 1
ATOM 792 C C . GLY A 1 103 ? 2.261 -1.801 -12.507 1.00 88.38 103 GLY A C 1
ATOM 793 O O . GLY A 1 103 ? 1.089 -1.857 -12.871 1.00 88.38 103 GLY A O 1
ATOM 794 N N . LYS A 1 104 ? 2.843 -2.734 -11.749 1.00 92.31 104 LYS A N 1
ATOM 795 C CA . LYS A 1 104 ? 2.118 -3.813 -11.070 1.00 92.31 104 LYS A CA 1
ATOM 796 C C . LYS A 1 104 ? 2.079 -3.529 -9.574 1.00 92.31 104 LYS A C 1
ATOM 798 O O . LYS A 1 104 ? 3.047 -3.012 -9.019 1.00 92.31 104 LYS A O 1
ATOM 803 N N . ILE A 1 105 ? 0.975 -3.898 -8.939 1.00 93.88 105 ILE A N 1
ATOM 804 C CA . ILE A 1 105 ? 0.747 -3.711 -7.508 1.00 93.88 105 ILE A CA 1
ATOM 805 C C . ILE A 1 105 ? 0.387 -5.063 -6.908 1.00 93.88 105 ILE A C 1
ATOM 807 O O . ILE A 1 105 ? -0.417 -5.805 -7.474 1.00 93.88 105 ILE A O 1
ATOM 811 N N . LEU A 1 106 ? 0.994 -5.375 -5.769 1.00 95.38 106 LEU A N 1
ATOM 812 C CA . LEU A 1 106 ? 0.730 -6.575 -4.995 1.00 95.38 106 LEU A CA 1
ATOM 813 C C . LEU A 1 106 ? 0.360 -6.172 -3.569 1.00 95.38 106 LEU A C 1
ATOM 81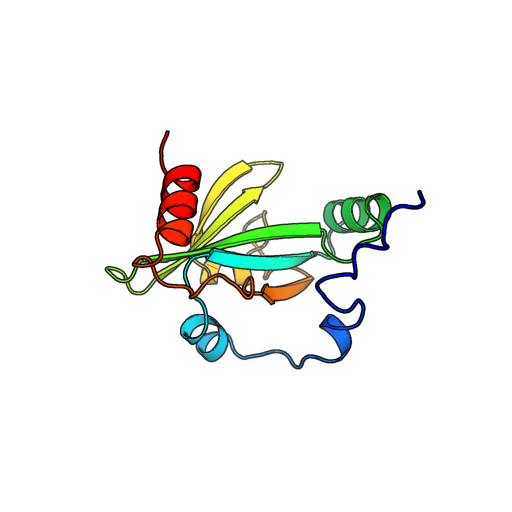5 O O . LEU A 1 106 ? 1.096 -5.435 -2.921 1.00 95.38 106 LEU A O 1
ATOM 819 N N . PHE A 1 107 ? -0.759 -6.690 -3.076 1.00 95.69 107 PHE A N 1
ATOM 820 C CA . PHE A 1 107 ? -1.119 -6.587 -1.666 1.00 95.69 107 PHE A CA 1
ATOM 821 C C . PHE A 1 107 ? -0.743 -7.882 -0.959 1.00 95.69 107 PHE A C 1
ATOM 823 O O . PHE A 1 107 ? -1.083 -8.970 -1.431 1.00 95.69 107 PHE A O 1
ATOM 830 N N . VAL A 1 108 ? -0.044 -7.766 0.164 1.00 94.62 108 VAL A N 1
ATOM 831 C CA . VAL A 1 108 ? 0.405 -8.901 0.972 1.00 94.62 108 VAL A CA 1
ATOM 832 C C . VAL A 1 108 ? 0.025 -8.694 2.431 1.00 94.62 108 VAL A C 1
ATOM 834 O O . VAL A 1 108 ? -0.018 -7.570 2.920 1.00 94.62 108 VAL A O 1
ATOM 837 N N . ARG A 1 109 ? -0.225 -9.793 3.141 1.00 93.25 109 ARG A N 1
ATOM 838 C CA . ARG A 1 109 ? -0.474 -9.790 4.584 1.00 93.25 109 ARG A CA 1
ATOM 839 C C . ARG A 1 109 ? 0.606 -10.602 5.270 1.00 93.25 109 ARG A C 1
ATOM 841 O O . ARG A 1 109 ? 0.886 -11.727 4.856 1.00 93.25 109 ARG A O 1
ATOM 848 N N . HIS A 1 110 ? 1.189 -10.050 6.327 1.00 91.19 110 HIS A N 1
ATOM 849 C CA . HIS A 1 110 ? 2.080 -10.820 7.185 1.00 91.19 110 HIS A CA 1
ATOM 850 C C . HIS A 1 110 ? 1.295 -11.967 7.839 1.00 91.19 110 HIS A C 1
ATOM 852 O O . HIS A 1 110 ? 0.219 -11.729 8.380 1.00 91.19 110 HIS A O 1
ATOM 858 N N . GLN A 1 111 ? 1.822 -13.196 7.818 1.00 88.62 111 GLN A N 1
ATOM 859 C CA . GLN A 1 111 ? 1.084 -14.399 8.249 1.00 88.62 111 GLN A CA 1
ATOM 860 C C . GLN A 1 111 ? 0.560 -14.308 9.687 1.00 88.62 111 GLN A C 1
ATOM 862 O O . GLN A 1 111 ? -0.487 -14.860 10.014 1.00 88.62 111 GLN A O 1
ATOM 867 N N . GLU A 1 112 ? 1.282 -13.591 10.544 1.00 87.38 112 GLU A N 1
ATOM 868 C CA . GLU A 1 112 ? 0.891 -13.420 11.938 1.00 87.38 112 GLU A CA 1
ATOM 869 C C . GLU A 1 112 ? -0.149 -12.317 12.168 1.00 87.38 112 GLU A C 1
ATOM 871 O O . GLU A 1 112 ? -0.758 -12.295 13.237 1.00 87.38 112 GLU A O 1
ATOM 876 N N . LEU A 1 113 ? -0.354 -11.399 11.217 1.00 86.19 113 LEU A N 1
ATOM 877 C CA . LEU A 1 113 ? -1.324 -10.314 11.358 1.00 86.19 113 LEU A CA 1
ATOM 878 C C . LEU A 1 113 ? -2.704 -10.810 10.937 1.00 86.19 113 LEU A C 1
ATOM 880 O O . LEU A 1 113 ? -2.914 -11.230 9.800 1.00 86.19 113 LEU A O 1
ATOM 884 N N . LYS A 1 114 ? -3.673 -10.728 11.852 1.00 78.75 114 LYS A N 1
ATOM 885 C CA . LYS A 1 114 ? -5.057 -11.137 11.565 1.00 78.75 114 LYS A CA 1
ATOM 886 C C . LYS A 1 114 ? -5.817 -10.121 10.707 1.00 78.75 114 LYS A C 1
ATOM 888 O O . LYS A 1 114 ? -6.849 -10.471 10.140 1.00 78.75 114 LYS A O 1
ATOM 893 N N . GLY A 1 115 ? -5.289 -8.902 10.572 1.00 73.50 115 GLY A N 1
ATOM 894 C CA . GLY A 1 115 ? -5.918 -7.839 9.792 1.00 73.50 115 GLY A CA 1
ATOM 895 C C . GLY A 1 115 ? -7.144 -7.242 10.487 1.00 73.50 115 GLY A C 1
ATOM 896 O O . GLY A 1 115 ? -8.184 -7.041 9.865 1.00 73.50 115 GLY A O 1
ATOM 897 N N . ASP A 1 116 ? -7.055 -7.041 11.796 1.00 75.25 116 ASP A N 1
ATOM 898 C CA . ASP A 1 116 ? -8.143 -6.530 12.623 1.00 75.25 116 ASP A CA 1
ATOM 899 C C . ASP A 1 116 ? -7.560 -5.561 13.661 1.00 75.25 116 ASP A C 1
ATOM 901 O O . ASP A 1 116 ? -6.558 -5.881 14.301 1.00 75.25 116 ASP A O 1
ATOM 905 N N . VAL A 1 117 ? -8.187 -4.396 13.849 1.00 71.31 117 VAL A N 1
ATOM 906 C CA . VAL A 1 117 ? -7.848 -3.387 14.871 1.00 71.31 117 VAL A CA 1
ATOM 907 C C . VAL A 1 117 ? -7.940 -3.925 16.312 1.00 71.31 117 VAL A C 1
ATOM 909 O O . VAL A 1 117 ? -7.391 -3.341 17.260 1.00 71.31 117 VAL A O 1
ATOM 912 N N . SER A 1 118 ? -8.634 -5.051 16.507 1.00 77.25 118 SER A N 1
ATOM 913 C CA . SER A 1 118 ? -8.635 -5.785 17.772 1.00 77.25 118 SER A CA 1
ATOM 914 C C . SER A 1 118 ? -7.275 -6.427 18.084 1.00 77.25 118 SER A C 1
ATOM 916 O O . SER A 1 118 ? -6.946 -6.588 19.261 1.00 77.25 118 SER A O 1
ATOM 918 N N . ASP A 1 119 ? -6.451 -6.717 17.067 1.00 86.12 119 ASP A N 1
ATOM 919 C CA . ASP A 1 119 ? -5.086 -7.221 17.227 1.00 86.12 119 ASP A CA 1
ATOM 920 C C . ASP A 1 119 ? -4.183 -6.118 17.818 1.00 86.12 119 ASP A C 1
ATOM 922 O O . ASP A 1 119 ? -3.979 -5.073 17.186 1.00 86.12 119 ASP A O 1
ATOM 926 N N . PRO A 1 120 ? -3.589 -6.324 19.011 1.00 87.94 120 PRO A N 1
ATOM 927 C CA . PRO A 1 120 ? -2.717 -5.333 19.641 1.00 87.94 120 PRO A CA 1
ATOM 928 C C . PRO A 1 120 ? -1.545 -4.894 18.756 1.00 87.94 120 PRO A C 1
ATOM 930 O O . PRO A 1 120 ? -1.088 -3.759 18.871 1.00 87.94 120 PRO A O 1
ATOM 933 N N . ARG A 1 121 ? -1.072 -5.765 17.855 1.00 89.44 121 ARG A N 1
ATOM 934 C CA . ARG A 1 121 ? 0.034 -5.465 16.932 1.00 89.44 121 ARG A CA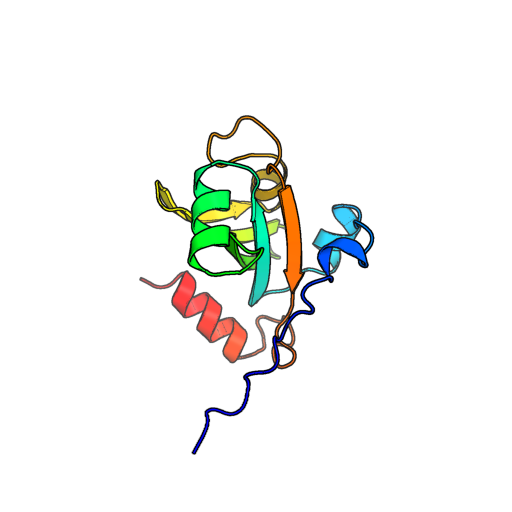 1
ATOM 935 C C . ARG A 1 121 ? -0.402 -4.507 15.832 1.00 89.44 121 ARG A C 1
ATOM 937 O O . ARG A 1 121 ? 0.311 -3.553 15.544 1.00 89.44 121 ARG A O 1
ATOM 944 N N . VAL A 1 122 ? -1.594 -4.717 15.271 1.00 87.62 122 VAL A N 1
ATOM 945 C CA . VAL A 1 122 ? -2.192 -3.800 14.288 1.00 87.62 122 VAL A CA 1
ATOM 946 C C . VAL A 1 122 ? -2.455 -2.443 14.934 1.00 87.62 122 VAL A C 1
ATOM 948 O O . VAL A 1 122 ? -2.134 -1.411 14.349 1.00 87.62 122 VAL A O 1
ATOM 951 N N . ARG A 1 123 ? -2.947 -2.426 16.178 1.00 88.19 123 ARG A N 1
ATOM 952 C CA . ARG A 1 123 ? -3.122 -1.179 16.930 1.00 88.19 123 ARG A CA 1
ATOM 953 C C . ARG A 1 123 ? -1.800 -0.455 17.168 1.00 88.19 123 ARG A C 1
ATOM 955 O O . ARG A 1 123 ? -1.746 0.753 16.989 1.00 88.19 123 ARG A O 1
ATOM 962 N N . ALA A 1 124 ? -0.741 -1.172 17.542 1.00 89.88 124 ALA A N 1
ATOM 963 C CA . ALA A 1 124 ? 0.583 -0.580 17.717 1.00 89.88 124 ALA A CA 1
ATOM 964 C C . ALA A 1 124 ? 1.124 0.020 16.407 1.00 89.88 124 ALA A C 1
ATOM 966 O O . ALA A 1 124 ? 1.664 1.124 16.433 1.00 89.88 124 ALA A O 1
ATOM 967 N N . LEU A 1 125 ? 0.924 -0.660 15.270 1.00 89.00 125 LEU A N 1
ATOM 968 C CA . LEU A 1 125 ? 1.263 -0.135 13.942 1.00 89.00 125 LEU A CA 1
ATOM 969 C C . LEU A 1 125 ? 0.475 1.137 13.615 1.00 89.00 125 LEU A C 1
ATOM 971 O O . LEU A 1 125 ? 1.068 2.122 13.189 1.00 89.00 125 LEU A O 1
ATOM 975 N N . ALA A 1 126 ? -0.840 1.135 13.850 1.00 88.50 126 ALA A N 1
ATOM 976 C CA . ALA A 1 126 ? -1.683 2.307 13.635 1.00 88.50 126 ALA A CA 1
ATOM 977 C C . ALA A 1 126 ? -1.248 3.481 14.526 1.00 88.50 126 ALA A C 1
ATOM 979 O O . ALA A 1 126 ? -1.098 4.598 14.037 1.00 88.50 126 ALA A O 1
ATOM 980 N N . THR A 1 127 ? -0.980 3.233 15.812 1.00 90.75 127 THR A N 1
ATOM 981 C CA . THR A 1 127 ? -0.435 4.254 16.713 1.00 90.75 127 THR A CA 1
ATOM 982 C C . THR A 1 127 ? 0.868 4.798 16.148 1.00 90.75 127 THR A C 1
ATOM 984 O O . THR A 1 127 ? 0.950 5.992 15.927 1.00 90.75 127 THR A O 1
ATOM 987 N N . PHE A 1 128 ? 1.841 3.952 15.810 1.00 89.69 128 PHE A N 1
ATOM 988 C CA . PHE A 1 128 ? 3.106 4.409 15.231 1.00 89.69 128 PHE A CA 1
ATOM 989 C C . PHE A 1 128 ? 2.920 5.245 13.953 1.00 89.69 128 PHE A C 1
ATOM 991 O O . PHE A 1 128 ? 3.603 6.247 13.769 1.00 89.69 128 PHE A O 1
ATOM 998 N N . ALA A 1 129 ? 1.989 4.854 13.080 1.00 87.31 129 ALA A N 1
ATOM 999 C CA . ALA A 1 129 ? 1.737 5.540 11.817 1.00 87.31 129 ALA A CA 1
ATOM 1000 C C . ALA A 1 129 ? 1.055 6.911 11.984 1.00 87.31 129 ALA A C 1
ATOM 1002 O O . ALA A 1 129 ? 1.301 7.814 11.185 1.00 87.31 129 ALA A O 1
ATOM 1003 N N . PHE A 1 130 ? 0.185 7.067 12.988 1.00 88.50 130 PHE A N 1
ATOM 1004 C CA . PHE A 1 130 ? -0.691 8.238 13.117 1.00 88.50 130 PHE A CA 1
ATOM 1005 C C . PHE A 1 130 ? -0.441 9.098 14.364 1.00 88.50 130 PHE A C 1
ATOM 1007 O O . PHE A 1 130 ? -0.876 10.251 14.398 1.00 88.50 130 PHE A O 1
ATOM 1014 N N . SER A 1 131 ? 0.234 8.580 15.392 1.00 83.12 131 SER A N 1
ATOM 1015 C CA . SER A 1 131 ? 0.587 9.348 16.589 1.00 83.12 131 SER A CA 1
ATOM 1016 C C . SER A 1 131 ? 1.831 10.188 16.326 1.00 83.12 131 SER A C 1
ATOM 1018 O O . SER A 1 131 ? 2.831 9.667 15.835 1.00 83.12 131 SER A O 1
ATOM 1020 N N . LYS A 1 132 ? 1.764 11.474 16.670 1.00 57.78 132 LYS A N 1
ATOM 1021 C CA . LYS A 1 132 ? 2.926 12.367 16.705 1.00 57.78 132 LYS A CA 1
ATOM 1022 C C . LYS A 1 132 ? 3.704 12.212 18.001 1.00 57.78 132 LYS A C 1
ATOM 1024 O O . LYS A 1 132 ? 3.036 12.054 19.048 1.00 57.78 132 LYS A O 1
#

Sequence (132 aa):
MAPESIAMGIPSNVLEIMPPSPYSQVRERLRDGDIVLCQGRDPFSKLIQWSTGSPWSHVGMVFRVDSLDQVIIVESVEKIGVRAVALEDFLSRDSAGAHPYPGKILFVRHQELKGDVSDPRVRALATFAFSK

pLDDT: mean 86.53, std 12.22, range [34.75, 96.94]

Secondary structure (DSSP, 8-state):
-PPP----SS-TTHHHHSPP--HHHHHHH--TT-EEEEEE-SHHHHHHHHHHTSS--EEEEEEEEGGGTEEEEEEEETTTEEEEEEHHHHHH--TTSSSS-SEEEEEE--TT--S-TTSHHHHHHHHHHH--